Protein AF-A0A858XDT8-F1 (afdb_monomer_lite)

Foldseek 3Di:
DDPPPPVVVLCCVQQVVPDDLQQWAWEDEPVGIWIWGQDPVRDIDTDDDPDPVSRVVNVVVSVVVPHHYDYDDD

Radius of gyration: 12.61 Å; chains: 1; bounding box: 28×42×23 Å

Structure (mmCIF, N/CA/C/O backbone):
data_AF-A0A858XDT8-F1
#
_entry.id   AF-A0A858XDT8-F1
#
loop_
_atom_site.group_PDB
_atom_site.id
_atom_site.type_symbol
_atom_site.label_atom_id
_atom_site.label_alt_id
_atom_site.label_comp_id
_atom_site.label_asym_id
_atom_site.label_entity_id
_atom_site.label_seq_id
_atom_site.pdbx_PDB_ins_code
_atom_site.Cartn_x
_atom_site.Cartn_y
_atom_site.Cartn_z
_atom_site.occupancy
_atom_site.B_iso_or_equiv
_atom_site.auth_seq_id
_atom_site.auth_comp_id
_atom_site.auth_asym_id
_atom_site.auth_atom_id
_atom_site.pdbx_PDB_model_num
ATOM 1 N N . MET A 1 1 ? -1.566 28.073 -8.631 1.00 47.12 1 MET A N 1
ATOM 2 C CA . MET A 1 1 ? -2.523 27.324 -9.477 1.00 47.12 1 MET A CA 1
ATOM 3 C C . MET A 1 1 ? -1.664 26.420 -10.354 1.00 47.12 1 MET A C 1
ATOM 5 O O . MET A 1 1 ? -0.839 26.972 -11.058 1.00 47.12 1 MET A O 1
ATOM 9 N N . SER A 1 2 ? -1.624 25.092 -10.270 1.00 43.47 2 SER A N 1
ATOM 10 C CA . SER A 1 2 ? -2.594 24.093 -9.814 1.00 43.47 2 SER A CA 1
ATOM 11 C C . SER A 1 2 ? -1.817 22.830 -9.399 1.00 43.47 2 SER A C 1
ATOM 13 O O . SER A 1 2 ? -1.076 22.296 -10.215 1.00 43.47 2 SER A O 1
ATOM 15 N N . HIS A 1 3 ? -1.968 22.351 -8.160 1.00 45.34 3 HIS A N 1
ATOM 16 C CA . HIS A 1 3 ? -1.363 21.090 -7.683 1.00 45.34 3 HIS A CA 1
ATOM 17 C C . HIS A 1 3 ? -2.402 19.958 -7.584 1.00 45.34 3 HIS A C 1
ATOM 19 O O . HIS A 1 3 ? -2.305 19.091 -6.727 1.00 45.34 3 HIS A O 1
ATOM 25 N N . THR A 1 4 ? -3.438 19.973 -8.425 1.00 46.91 4 THR A N 1
ATOM 26 C CA . THR A 1 4 ? -4.602 19.082 -8.264 1.00 46.91 4 THR A CA 1
ATOM 27 C C . THR A 1 4 ? -4.596 17.844 -9.163 1.00 46.91 4 THR A C 1
ATOM 29 O O . THR A 1 4 ? -5.534 17.060 -9.104 1.00 46.91 4 THR A O 1
ATOM 32 N N . THR A 1 5 ? -3.562 17.628 -9.981 1.00 50.09 5 THR A N 1
ATOM 33 C CA . THR A 1 5 ? -3.537 16.537 -10.977 1.00 50.09 5 THR A CA 1
ATOM 34 C C . THR A 1 5 ? -2.817 15.262 -10.528 1.00 50.09 5 THR A C 1
ATOM 36 O O . THR A 1 5 ? -2.920 14.249 -11.214 1.00 50.09 5 THR A O 1
ATOM 39 N N . GLN A 1 6 ? -2.089 15.269 -9.406 1.00 52.84 6 GLN A N 1
ATOM 40 C CA . GLN A 1 6 ? -1.311 14.094 -8.978 1.00 52.84 6 GLN A CA 1
ATOM 41 C C . GLN A 1 6 ? -2.106 13.119 -8.103 1.00 52.84 6 GLN A C 1
ATOM 43 O O . GLN A 1 6 ? -1.986 11.908 -8.280 1.00 52.84 6 GLN A O 1
ATOM 48 N N . THR A 1 7 ? -2.963 13.626 -7.215 1.00 54.09 7 THR A N 1
ATOM 49 C CA . THR A 1 7 ? -3.760 12.807 -6.287 1.00 54.09 7 THR A CA 1
ATOM 50 C C . THR A 1 7 ? -4.708 11.869 -7.031 1.00 54.09 7 THR A C 1
ATOM 52 O O . THR A 1 7 ? -4.803 10.695 -6.697 1.00 54.09 7 THR A O 1
ATOM 55 N N . THR A 1 8 ? -5.324 12.343 -8.119 1.00 60.09 8 THR A N 1
ATOM 56 C CA . THR A 1 8 ? -6.211 11.524 -8.959 1.00 60.09 8 THR A CA 1
ATOM 57 C C . THR A 1 8 ? -5.467 10.378 -9.644 1.00 60.09 8 THR A C 1
ATOM 59 O O . THR A 1 8 ? -6.054 9.332 -9.878 1.00 60.09 8 THR A O 1
ATOM 62 N N . SER A 1 9 ? -4.177 10.541 -9.957 1.00 79.56 9 SER A N 1
ATOM 63 C CA . SER A 1 9 ? -3.377 9.498 -10.612 1.00 79.56 9 SER A CA 1
ATOM 64 C C . SER A 1 9 ? -3.008 8.367 -9.648 1.00 79.56 9 SER A C 1
ATOM 66 O O . SER A 1 9 ? -3.100 7.197 -10.011 1.00 79.56 9 SER A O 1
ATOM 68 N N . ILE A 1 10 ? -2.633 8.707 -8.411 1.00 86.88 10 ILE A N 1
ATOM 69 C CA . ILE A 1 10 ? -2.233 7.721 -7.397 1.00 86.88 10 ILE A CA 1
ATOM 70 C C . ILE A 1 10 ? -3.444 7.027 -6.782 1.00 86.88 10 ILE A C 1
ATOM 72 O O . ILE A 1 10 ? -3.417 5.811 -6.632 1.00 86.88 10 ILE A O 1
ATOM 76 N N . ASP A 1 11 ? -4.530 7.752 -6.509 1.00 86.62 11 ASP A N 1
ATOM 77 C CA . ASP A 1 11 ? -5.772 7.125 -6.047 1.00 86.62 11 ASP A CA 1
ATOM 78 C C . ASP A 1 11 ? -6.327 6.180 -7.122 1.00 86.62 11 ASP A C 1
ATOM 80 O O . ASP A 1 11 ? -6.772 5.081 -6.808 1.00 86.62 11 ASP A O 1
ATOM 84 N N . ASN A 1 12 ? -6.217 6.544 -8.406 1.00 85.56 12 ASN A N 1
ATOM 85 C CA . ASN A 1 12 ? -6.543 5.617 -9.486 1.00 85.56 12 ASN A CA 1
ATOM 86 C C . ASN A 1 12 ? -5.584 4.424 -9.514 1.00 85.56 12 ASN A C 1
ATOM 88 O O . ASN A 1 12 ? -6.052 3.306 -9.656 1.00 85.56 12 ASN A O 1
ATOM 92 N N . LEU A 1 13 ? -4.270 4.616 -9.364 1.00 84.75 13 LEU A N 1
ATOM 93 C CA . LEU A 1 13 ? -3.309 3.506 -9.309 1.00 84.75 13 LEU A CA 1
ATOM 94 C C . LEU A 1 13 ? -3.643 2.513 -8.184 1.00 84.75 13 LEU A C 1
ATOM 96 O O . LEU A 1 13 ? -3.576 1.308 -8.401 1.00 84.75 13 LEU A O 1
ATOM 100 N N . LEU A 1 14 ? -4.011 3.025 -7.009 1.00 86.06 14 LEU A N 1
ATOM 101 C CA . LEU A 1 14 ? -4.318 2.226 -5.828 1.00 86.06 14 LEU A CA 1
ATOM 102 C C . LEU A 1 14 ? -5.712 1.596 -5.890 1.00 86.06 14 LEU A C 1
ATOM 104 O O . LEU A 1 14 ? -5.878 0.479 -5.439 1.00 86.06 14 LEU A O 1
ATOM 108 N N . PHE A 1 15 ? -6.726 2.262 -6.440 1.00 86.12 15 PHE A N 1
ATOM 109 C CA . PHE A 1 15 ? -8.119 1.829 -6.255 1.00 86.12 15 PHE A CA 1
ATOM 110 C C . PHE A 1 15 ? -8.872 1.513 -7.558 1.00 86.12 15 PHE A C 1
ATOM 112 O O . PHE A 1 15 ? -10.079 1.264 -7.505 1.00 86.12 15 PHE A O 1
ATOM 119 N N . ARG A 1 16 ? -8.206 1.493 -8.730 1.00 78.44 16 ARG A N 1
ATOM 120 C CA . ARG A 1 16 ? -8.871 1.355 -10.050 1.00 78.44 16 ARG A CA 1
ATOM 121 C C . ARG A 1 16 ? -9.843 0.183 -10.147 1.00 78.44 16 ARG A C 1
ATOM 123 O O . ARG A 1 16 ? -10.888 0.317 -10.774 1.00 78.44 16 ARG A O 1
ATOM 130 N N . ASP A 1 17 ? -9.494 -0.945 -9.537 1.00 74.75 17 ASP A N 1
ATOM 131 C CA . ASP A 1 17 ? -10.217 -2.210 -9.692 1.00 74.75 17 ASP A CA 1
ATOM 132 C C . ASP A 1 17 ? -11.229 -2.457 -8.554 1.00 74.75 17 ASP A C 1
ATOM 134 O O . ASP A 1 17 ? -11.603 -3.591 -8.264 1.00 74.75 17 ASP A O 1
ATOM 138 N N . GLY A 1 18 ? -11.682 -1.388 -7.885 1.00 73.00 18 GLY A N 1
ATOM 139 C CA . GLY A 1 18 ? -12.644 -1.470 -6.779 1.00 73.00 18 GLY A CA 1
ATOM 140 C C . GLY A 1 18 ? -12.034 -1.953 -5.462 1.00 73.00 18 GLY A C 1
ATOM 141 O O . GLY A 1 18 ? -12.766 -2.253 -4.515 1.00 73.00 18 GLY A O 1
ATOM 142 N N . LEU A 1 19 ? -10.702 -2.013 -5.401 1.00 78.69 19 LEU A N 1
ATOM 143 C CA . LEU A 1 19 ? -9.944 -2.306 -4.193 1.00 78.69 19 LEU A CA 1
ATOM 144 C C . LEU A 1 19 ? -10.155 -1.186 -3.172 1.00 78.69 19 LEU A C 1
ATOM 146 O O . LEU A 1 19 ? -10.277 -0.010 -3.519 1.00 78.69 19 LEU A O 1
ATOM 150 N N . ARG A 1 20 ? -10.240 -1.563 -1.900 1.00 86.94 20 ARG A N 1
ATOM 151 C CA . ARG A 1 20 ? -10.526 -0.644 -0.800 1.00 86.94 20 ARG A CA 1
ATOM 152 C C . ARG A 1 20 ? -9.279 -0.455 0.038 1.00 86.94 20 ARG A C 1
ATOM 154 O O . ARG A 1 20 ? -8.437 -1.339 0.103 1.00 86.94 20 ARG A O 1
ATOM 161 N N . LEU A 1 21 ? -9.191 0.668 0.744 1.00 88.88 21 LEU A N 1
ATOM 162 C CA . LEU A 1 21 ? -8.082 0.946 1.661 1.00 88.88 21 LEU A CA 1
ATOM 163 C C . LEU A 1 21 ? -7.820 -0.203 2.653 1.00 88.88 21 LEU A C 1
ATOM 165 O O . LEU A 1 21 ? -6.670 -0.498 2.941 1.00 88.88 21 LEU A O 1
ATOM 169 N N . GLU A 1 22 ? -8.872 -0.873 3.133 1.00 90.81 22 GLU A N 1
ATOM 170 C CA . GLU A 1 22 ? -8.787 -2.023 4.050 1.00 90.81 22 GLU A CA 1
ATOM 171 C C . GLU A 1 22 ? -8.032 -3.230 3.471 1.00 90.81 22 GLU A C 1
ATOM 173 O O . GLU A 1 22 ? -7.559 -4.080 4.223 1.00 90.81 22 GLU A O 1
ATOM 178 N N . ASN A 1 23 ? -7.888 -3.294 2.147 1.00 91.75 23 ASN A N 1
ATOM 179 C CA . ASN A 1 23 ? -7.075 -4.296 1.477 1.00 91.75 23 ASN A CA 1
ATOM 180 C C . ASN A 1 23 ? -5.588 -3.934 1.484 1.00 91.75 23 ASN A C 1
ATOM 182 O O . ASN A 1 23 ? -4.781 -4.817 1.233 1.00 91.75 23 ASN A O 1
ATOM 186 N N . TYR A 1 24 ? -5.207 -2.684 1.750 1.00 93.88 24 TYR A N 1
ATOM 187 C CA . TYR A 1 24 ? -3.821 -2.230 1.663 1.00 93.88 24 TYR A CA 1
ATOM 188 C C . TYR A 1 24 ? -3.132 -2.208 3.019 1.00 93.88 24 TYR A C 1
ATOM 190 O O . TYR A 1 24 ? -3.721 -1.871 4.045 1.00 93.88 24 TYR A O 1
ATOM 198 N N . TYR A 1 25 ? -1.840 -2.508 3.005 1.00 94.81 25 TYR A N 1
ATOM 199 C CA . TYR A 1 25 ? -0.940 -2.268 4.122 1.00 94.81 25 TYR A CA 1
ATOM 200 C C . TYR A 1 25 ? 0.449 -1.921 3.596 1.00 94.81 25 TYR A C 1
ATOM 202 O O . TYR A 1 25 ? 0.788 -2.211 2.450 1.00 94.81 25 TYR A O 1
ATOM 210 N N . ILE A 1 26 ? 1.250 -1.271 4.431 1.00 95.06 26 ILE A N 1
ATOM 211 C CA . ILE A 1 26 ? 2.635 -0.940 4.104 1.00 95.06 26 ILE A CA 1
ATOM 212 C C . ILE A 1 26 ? 3.529 -1.907 4.856 1.00 95.06 26 ILE A C 1
ATOM 214 O O . ILE A 1 26 ? 3.498 -1.951 6.089 1.00 95.06 26 ILE A O 1
ATOM 218 N N . GLU A 1 27 ? 4.336 -2.665 4.131 1.00 93.69 27 GLU A N 1
ATOM 219 C CA . GLU A 1 27 ? 5.371 -3.488 4.730 1.00 93.69 27 GLU A CA 1
ATOM 220 C C . GLU A 1 27 ? 6.669 -2.690 4.831 1.00 93.69 27 GLU A C 1
ATOM 222 O O . GLU A 1 27 ? 7.283 -2.324 3.832 1.00 93.69 27 GLU A O 1
ATOM 227 N N . ARG A 1 28 ? 7.089 -2.407 6.065 1.00 91.88 28 ARG A N 1
ATOM 228 C CA . ARG A 1 28 ? 8.346 -1.720 6.356 1.00 91.88 28 ARG A CA 1
ATOM 229 C C . ARG A 1 28 ? 9.431 -2.737 6.665 1.00 91.88 28 ARG A C 1
ATOM 231 O O . ARG A 1 28 ? 9.359 -3.445 7.677 1.00 91.88 28 ARG A O 1
ATOM 238 N N . THR A 1 29 ? 10.456 -2.754 5.825 1.00 88.31 29 THR A N 1
ATOM 239 C CA . THR A 1 29 ? 11.638 -3.611 5.958 1.00 88.31 29 THR A CA 1
ATOM 240 C C . THR A 1 29 ? 12.891 -2.772 6.224 1.00 88.31 29 THR A C 1
ATOM 242 O O . THR A 1 29 ? 12.849 -1.542 6.224 1.00 88.31 29 THR A O 1
ATOM 245 N N . LEU A 1 30 ? 14.036 -3.428 6.438 1.00 86.38 30 LEU A N 1
ATOM 246 C CA . LEU A 1 30 ? 15.331 -2.739 6.516 1.00 86.38 30 LEU A CA 1
ATOM 247 C C . LEU A 1 30 ? 15.785 -2.160 5.167 1.00 86.38 30 LEU A C 1
ATOM 249 O O . LEU A 1 30 ? 16.629 -1.268 5.144 1.00 86.38 30 LEU A O 1
ATOM 253 N N . PHE A 1 31 ? 15.245 -2.675 4.062 1.00 83.94 31 PHE A N 1
ATOM 254 C CA . PHE A 1 31 ? 15.658 -2.326 2.703 1.00 83.94 31 PHE A CA 1
ATOM 255 C C . PHE A 1 31 ? 14.718 -1.319 2.035 1.00 83.94 31 PHE A C 1
ATOM 257 O O . PHE A 1 31 ? 15.049 -0.787 0.979 1.00 83.94 31 PHE A O 1
ATOM 264 N N . GLY A 1 32 ? 13.565 -1.045 2.645 1.00 84.31 32 GLY A N 1
ATOM 265 C CA . GLY A 1 32 ? 12.572 -0.121 2.117 1.00 84.31 32 GLY A CA 1
ATOM 266 C C . GLY A 1 32 ? 11.156 -0.425 2.587 1.00 84.31 32 GLY A C 1
ATOM 267 O O . GLY A 1 32 ? 10.902 -1.428 3.265 1.00 84.31 32 GLY A O 1
ATOM 268 N N . ASP A 1 33 ? 10.254 0.470 2.199 1.00 89.88 33 ASP A N 1
ATOM 269 C CA . ASP A 1 33 ? 8.816 0.338 2.388 1.00 89.88 33 ASP A CA 1
ATOM 270 C C . ASP A 1 33 ? 8.175 -0.177 1.096 1.00 89.88 33 ASP A C 1
ATOM 272 O O . ASP A 1 33 ? 8.465 0.319 0.003 1.00 89.88 33 ASP A O 1
ATOM 276 N N . PHE A 1 34 ? 7.283 -1.150 1.238 1.00 90.50 34 PHE A N 1
ATOM 277 C CA . PHE A 1 34 ? 6.550 -1.765 0.141 1.00 90.50 34 PHE A CA 1
ATOM 278 C C . PHE A 1 34 ? 5.054 -1.555 0.331 1.00 90.50 34 PHE A C 1
ATOM 280 O O . PHE A 1 34 ? 4.533 -1.641 1.446 1.00 90.50 34 PHE A O 1
ATOM 287 N N . VAL A 1 35 ? 4.357 -1.279 -0.768 1.00 92.69 35 VAL A N 1
ATOM 288 C CA . VAL A 1 35 ? 2.897 -1.307 -0.797 1.00 92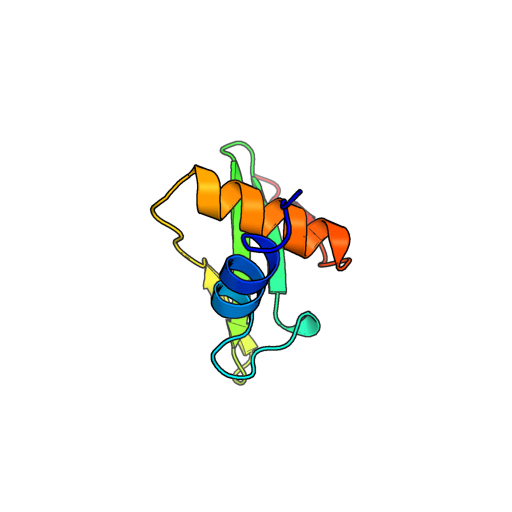.69 35 VAL A CA 1
ATOM 289 C C . VAL A 1 35 ? 2.467 -2.750 -0.991 1.00 92.69 35 VAL A C 1
ATOM 291 O O . VAL A 1 35 ? 2.830 -3.370 -1.985 1.00 92.69 35 VAL A O 1
ATOM 294 N N . CYS A 1 36 ? 1.664 -3.271 -0.078 1.00 92.88 36 CYS A N 1
ATOM 295 C CA . CYS A 1 36 ? 1.109 -4.611 -0.174 1.00 92.88 36 CYS A CA 1
ATOM 296 C C . CYS A 1 36 ? -0.416 -4.530 -0.211 1.00 92.88 36 CYS A C 1
ATOM 298 O O . CYS A 1 36 ? -1.018 -3.604 0.345 1.00 92.88 36 CYS A O 1
ATOM 300 N N . PHE A 1 37 ? -1.051 -5.515 -0.840 1.00 91.50 37 PHE A N 1
ATOM 301 C CA . PHE A 1 37 ? -2.501 -5.650 -0.816 1.00 91.50 37 PHE A CA 1
ATOM 302 C C . PHE A 1 37 ? -2.950 -7.082 -0.518 1.00 91.50 37 PHE A C 1
ATOM 304 O O . PHE A 1 37 ? -2.245 -8.056 -0.787 1.00 91.50 37 PHE A O 1
ATOM 311 N N . ILE A 1 38 ? -4.142 -7.197 0.058 1.00 91.06 38 ILE A N 1
ATOM 312 C CA . ILE A 1 38 ? -4.820 -8.445 0.387 1.00 91.06 38 ILE A CA 1
ATOM 313 C C . ILE A 1 38 ? -5.957 -8.634 -0.613 1.00 91.06 38 ILE A C 1
ATOM 315 O O . ILE A 1 38 ? -6.916 -7.854 -0.631 1.00 91.06 38 ILE A O 1
ATOM 319 N N . GLY A 1 39 ? -5.838 -9.665 -1.447 1.00 87.69 39 GLY A N 1
ATOM 320 C CA . GLY A 1 39 ? -6.865 -10.072 -2.397 1.00 87.69 39 GLY A CA 1
ATOM 321 C C . GLY A 1 39 ? -8.151 -10.527 -1.705 1.00 87.69 39 GLY A C 1
ATOM 322 O O . GLY A 1 39 ? -8.189 -10.793 -0.503 1.00 87.69 39 GLY A O 1
ATOM 323 N N . SER A 1 40 ? -9.232 -10.646 -2.475 1.00 84.69 40 SER A N 1
ATOM 324 C CA . SER A 1 40 ? -10.538 -11.093 -1.966 1.00 84.69 40 SER A CA 1
ATOM 325 C C . SER A 1 40 ? -10.533 -12.525 -1.416 1.00 84.69 40 SER A C 1
ATOM 327 O O . SER A 1 40 ? -11.417 -12.895 -0.651 1.00 84.69 40 SER A O 1
ATOM 329 N N . ASP A 1 41 ? -9.554 -13.331 -1.817 1.00 88.44 41 ASP A N 1
ATOM 330 C CA . ASP A 1 41 ? -9.293 -14.690 -1.338 1.00 88.44 41 ASP A CA 1
ATOM 331 C C . ASP A 1 41 ? -8.410 -14.729 -0.074 1.00 88.44 41 ASP A C 1
ATOM 333 O O . ASP A 1 41 ? -8.124 -15.805 0.452 1.00 88.44 41 ASP A O 1
ATOM 337 N N . GLY A 1 42 ? -7.984 -13.566 0.430 1.00 88.00 42 GLY A N 1
ATOM 338 C CA . GLY A 1 42 ? -7.080 -13.436 1.570 1.00 88.00 42 GLY A CA 1
ATOM 339 C C . GLY A 1 42 ? -5.600 -13.606 1.221 1.00 88.00 42 GLY A C 1
ATOM 340 O O . GLY A 1 42 ? -4.760 -13.535 2.123 1.00 88.00 42 GLY A O 1
ATOM 341 N N . ALA A 1 43 ? -5.254 -13.812 -0.054 1.00 89.12 43 ALA A N 1
ATOM 342 C CA . ALA A 1 43 ? -3.865 -13.881 -0.484 1.00 89.12 43 ALA A CA 1
ATOM 343 C C . ALA A 1 43 ? -3.203 -12.497 -0.408 1.00 89.12 43 ALA A C 1
ATOM 345 O O . ALA A 1 43 ? -3.834 -11.470 -0.657 1.00 89.12 43 ALA A O 1
ATOM 346 N N . LYS A 1 44 ? -1.922 -12.472 -0.034 1.00 91.38 44 LYS A N 1
ATOM 347 C CA . LYS A 1 44 ? -1.127 -11.249 0.106 1.00 91.38 44 LYS A CA 1
ATOM 348 C C . LYS A 1 44 ? -0.209 -11.095 -1.092 1.00 91.38 44 LYS A C 1
ATOM 350 O O . LYS A 1 44 ? 0.432 -12.064 -1.495 1.00 91.38 44 LYS A O 1
ATOM 355 N N . PHE A 1 45 ? -0.122 -9.880 -1.608 1.00 90.12 45 PHE A N 1
ATOM 356 C CA . PHE A 1 45 ? 0.687 -9.558 -2.771 1.00 90.12 45 PHE A CA 1
ATOM 357 C C . PHE A 1 45 ? 1.426 -8.244 -2.556 1.00 90.12 45 PHE A C 1
ATOM 359 O O . PHE A 1 45 ? 0.856 -7.285 -2.031 1.00 90.12 45 PHE A O 1
ATOM 366 N N . ASP A 1 46 ? 2.662 -8.189 -3.037 1.00 89.50 46 ASP A N 1
ATOM 367 C CA . ASP A 1 46 ? 3.424 -6.950 -3.111 1.00 89.50 46 ASP A CA 1
ATOM 368 C C . ASP A 1 46 ? 3.063 -6.219 -4.401 1.00 89.50 46 ASP A C 1
ATOM 370 O O . ASP A 1 46 ? 3.109 -6.779 -5.502 1.00 89.50 46 ASP A O 1
ATOM 374 N N . LEU A 1 47 ? 2.690 -4.952 -4.272 1.00 88.25 47 LEU A N 1
ATOM 375 C CA . LEU A 1 47 ? 2.416 -4.096 -5.409 1.00 88.25 47 LEU A CA 1
ATOM 376 C C . LEU A 1 47 ? 3.743 -3.544 -5.933 1.00 88.25 47 LEU A C 1
ATOM 378 O O . LEU A 1 47 ? 4.314 -2.601 -5.387 1.00 88.25 47 LEU A O 1
ATOM 382 N N . LEU A 1 48 ? 4.232 -4.146 -7.014 1.00 85.75 48 LEU A N 1
ATOM 383 C CA . LEU A 1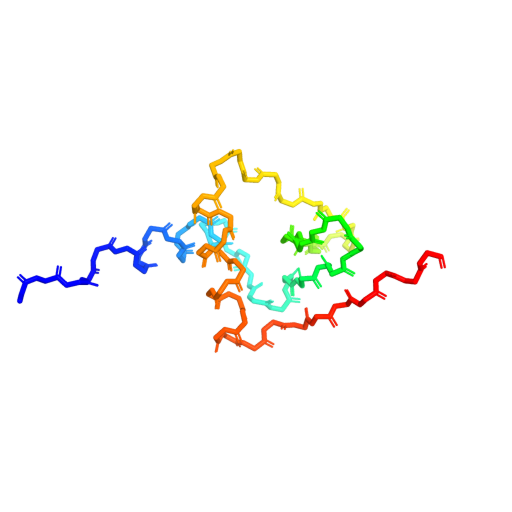 48 ? 5.441 -3.695 -7.693 1.00 85.75 48 LEU A CA 1
ATOM 384 C C . LEU A 1 48 ? 5.151 -2.414 -8.482 1.00 85.75 48 LEU A C 1
ATOM 386 O O . LEU A 1 48 ? 4.556 -2.447 -9.559 1.00 85.75 48 LEU A O 1
ATOM 390 N N . ILE A 1 49 ? 5.586 -1.278 -7.940 1.00 85.19 49 ILE A N 1
ATOM 391 C CA . ILE A 1 49 ? 5.549 0.019 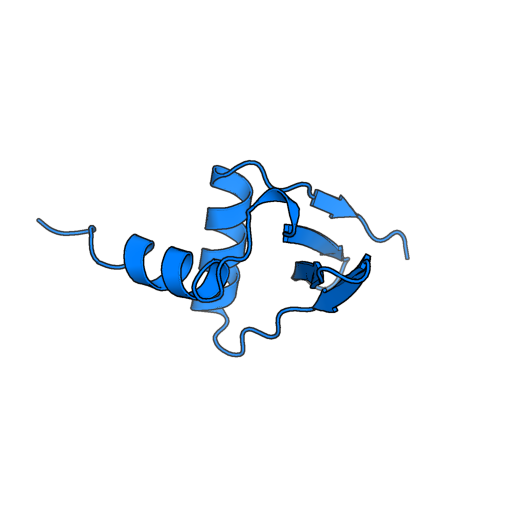-8.617 1.00 85.19 49 ILE A CA 1
ATOM 392 C C . ILE A 1 49 ? 6.975 0.336 -9.088 1.00 85.19 49 ILE A C 1
ATOM 394 O O . ILE A 1 49 ? 7.821 0.724 -8.289 1.00 85.19 49 ILE A O 1
ATOM 398 N N . GLU A 1 50 ? 7.247 0.146 -10.384 1.00 82.12 50 GLU A N 1
ATOM 399 C CA . GLU A 1 50 ? 8.597 0.287 -10.973 1.00 82.12 50 GLU A CA 1
ATOM 400 C C . GLU A 1 50 ? 9.166 1.712 -10.880 1.00 82.12 50 GLU A C 1
ATOM 402 O O . GLU A 1 50 ? 10.377 1.911 -10.801 1.00 82.12 50 GLU A O 1
ATOM 407 N N . ASP A 1 51 ? 8.291 2.715 -10.897 1.00 86.44 51 ASP A N 1
ATOM 408 C CA . ASP A 1 51 ? 8.662 4.120 -10.765 1.00 86.44 51 ASP A CA 1
ATOM 409 C C . ASP A 1 51 ? 8.797 4.473 -9.278 1.00 86.44 51 ASP A C 1
ATOM 411 O O . ASP A 1 51 ? 7.808 4.504 -8.539 1.00 86.44 51 ASP A O 1
ATOM 415 N N . SER A 1 52 ? 10.028 4.748 -8.837 1.00 85.75 52 SER A N 1
ATOM 416 C CA . SER A 1 52 ? 10.332 5.025 -7.430 1.00 85.75 52 SER A CA 1
ATOM 417 C C . SER A 1 52 ? 9.564 6.230 -6.886 1.00 85.75 52 SER A C 1
ATOM 419 O O . SER A 1 52 ? 9.096 6.191 -5.750 1.00 85.75 52 SER A O 1
ATOM 421 N N . GLN A 1 53 ? 9.361 7.270 -7.701 1.00 88.19 53 GLN A N 1
ATOM 422 C CA . GLN A 1 53 ? 8.607 8.455 -7.302 1.00 88.19 53 GLN A CA 1
ATOM 423 C C . GLN A 1 53 ? 7.127 8.112 -7.102 1.00 88.19 53 GLN A C 1
ATOM 425 O O . GLN A 1 53 ? 6.515 8.542 -6.126 1.00 88.19 53 GLN A O 1
ATOM 430 N N . ARG A 1 54 ? 6.537 7.301 -7.987 1.00 88.31 54 ARG A N 1
ATOM 431 C CA . ARG A 1 54 ? 5.156 6.826 -7.820 1.00 88.31 54 ARG A CA 1
ATOM 432 C C . ARG A 1 54 ? 5.009 5.902 -6.620 1.00 88.31 54 ARG A C 1
ATOM 434 O O . ARG A 1 54 ? 3.978 5.973 -5.958 1.00 88.31 54 ARG A O 1
ATOM 441 N N . ASN A 1 55 ? 6.007 5.068 -6.334 1.00 88.94 55 ASN A N 1
ATOM 442 C CA . ASN A 1 55 ? 5.989 4.198 -5.162 1.00 88.94 55 ASN A CA 1
ATOM 443 C C . ASN A 1 55 ? 5.983 5.022 -3.867 1.00 88.94 55 ASN A C 1
ATOM 445 O O . ASN A 1 55 ? 5.118 4.835 -3.016 1.00 88.94 55 ASN A O 1
ATOM 449 N N . GLU A 1 56 ? 6.879 6.005 -3.755 1.00 90.94 56 GLU A N 1
ATOM 450 C CA . GLU A 1 56 ? 6.912 6.930 -2.615 1.00 90.94 56 GLU A CA 1
ATOM 451 C C . GLU A 1 56 ? 5.590 7.688 -2.456 1.00 90.94 56 GLU A C 1
ATOM 453 O O . GLU A 1 56 ? 5.062 7.804 -1.349 1.00 90.94 56 GLU A O 1
ATOM 458 N N . MET A 1 57 ? 5.010 8.155 -3.564 1.00 91.75 57 MET A N 1
ATOM 459 C CA . MET A 1 57 ? 3.704 8.809 -3.555 1.00 91.75 57 MET A CA 1
ATOM 460 C C . MET A 1 57 ? 2.568 7.876 -3.118 1.00 91.75 57 MET A C 1
ATOM 462 O O . MET A 1 57 ? 1.680 8.309 -2.386 1.00 91.75 57 MET A O 1
ATOM 466 N N . ALA A 1 58 ? 2.577 6.613 -3.548 1.00 91.94 58 ALA A N 1
ATOM 467 C CA . ALA A 1 58 ? 1.590 5.614 -3.148 1.00 91.94 58 ALA A CA 1
ATOM 468 C C . ALA A 1 58 ? 1.689 5.300 -1.649 1.00 91.94 58 ALA A C 1
ATOM 470 O O . ALA A 1 58 ? 0.672 5.279 -0.958 1.00 91.94 58 ALA A O 1
ATOM 471 N N . ILE A 1 59 ? 2.907 5.146 -1.126 1.00 93.44 59 ILE A N 1
ATOM 472 C CA . ILE A 1 59 ? 3.161 4.950 0.306 1.00 93.44 59 ILE A CA 1
ATOM 473 C C .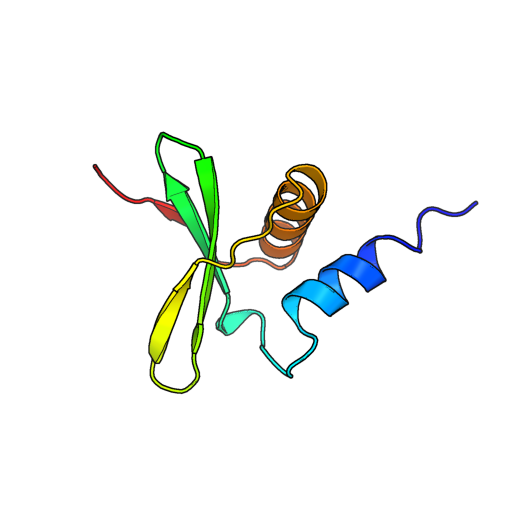 ILE A 1 59 ? 2.681 6.165 1.101 1.00 93.44 59 ILE A C 1
ATOM 475 O O . ILE A 1 59 ? 1.918 6.007 2.053 1.00 93.44 59 ILE A O 1
ATOM 479 N N . ALA A 1 60 ? 3.077 7.377 0.700 1.00 93.69 60 ALA A N 1
ATOM 480 C CA . ALA A 1 60 ? 2.646 8.608 1.356 1.00 93.69 60 ALA A CA 1
ATOM 481 C C . ALA A 1 60 ? 1.117 8.720 1.371 1.00 93.69 60 ALA A C 1
ATOM 483 O O . ALA A 1 60 ? 0.526 9.002 2.412 1.00 93.69 60 ALA A O 1
ATOM 484 N N . ARG A 1 61 ? 0.470 8.408 0.245 1.00 92.56 61 ARG A N 1
ATOM 485 C CA . ARG A 1 61 ? -0.985 8.441 0.132 1.00 92.56 61 ARG A CA 1
ATOM 486 C C . ARG A 1 61 ? -1.670 7.415 1.032 1.00 92.56 61 ARG A C 1
ATOM 488 O O . ARG A 1 61 ? -2.645 7.744 1.699 1.00 92.56 61 ARG A O 1
ATOM 495 N N . LEU A 1 62 ? -1.162 6.188 1.097 1.00 93.75 62 LEU A N 1
ATOM 496 C CA . LEU A 1 62 ? -1.692 5.158 1.991 1.00 93.75 62 LEU A CA 1
ATOM 497 C C . LEU A 1 62 ? -1.516 5.538 3.467 1.00 93.75 62 LEU A C 1
ATOM 499 O O . LEU A 1 62 ? -2.436 5.332 4.256 1.00 93.75 62 LEU A O 1
ATOM 503 N N . LEU A 1 63 ? -0.390 6.156 3.837 1.00 93.75 63 LEU A N 1
ATOM 504 C CA . LEU A 1 63 ? -0.178 6.691 5.186 1.00 93.75 63 LEU A CA 1
ATOM 505 C C . LEU A 1 63 ? -1.172 7.809 5.526 1.00 93.75 63 LEU A C 1
ATOM 507 O O . LEU A 1 63 ? -1.743 7.788 6.613 1.00 93.75 63 LEU A O 1
ATOM 511 N N . GLU A 1 64 ? -1.412 8.752 4.609 1.00 94.50 64 GLU A N 1
ATOM 512 C CA . GLU A 1 64 ? -2.419 9.813 4.783 1.00 94.50 64 GLU A CA 1
ATOM 513 C C . GLU A 1 64 ? -3.823 9.249 5.014 1.00 94.50 64 GLU A C 1
ATOM 515 O O . GLU A 1 64 ? -4.590 9.784 5.814 1.00 94.50 64 GLU A O 1
ATOM 520 N N . LEU A 1 65 ? -4.159 8.167 4.311 1.00 91.62 65 LEU A N 1
ATOM 521 C CA . LEU A 1 65 ? -5.450 7.496 4.421 1.00 91.62 65 LEU A CA 1
ATOM 522 C C . LEU A 1 65 ? -5.559 6.609 5.673 1.00 91.62 65 LEU A C 1
ATOM 524 O O . LEU A 1 65 ? -6.659 6.187 6.019 1.00 91.62 65 LEU A O 1
ATOM 528 N N . GLY A 1 66 ? -4.453 6.360 6.379 1.00 94.00 66 GLY A N 1
ATOM 529 C CA . GLY A 1 66 ? -4.423 5.554 7.600 1.00 94.00 66 GLY A CA 1
ATOM 530 C C . GLY A 1 66 ? -4.233 4.056 7.361 1.00 94.00 66 GLY A C 1
ATOM 531 O O . GLY A 1 66 ? -4.655 3.251 8.192 1.00 94.00 66 GLY A O 1
ATOM 532 N N . ALA A 1 67 ? -3.609 3.665 6.247 1.00 93.62 67 ALA A N 1
ATOM 533 C CA . ALA A 1 67 ? -3.256 2.273 6.000 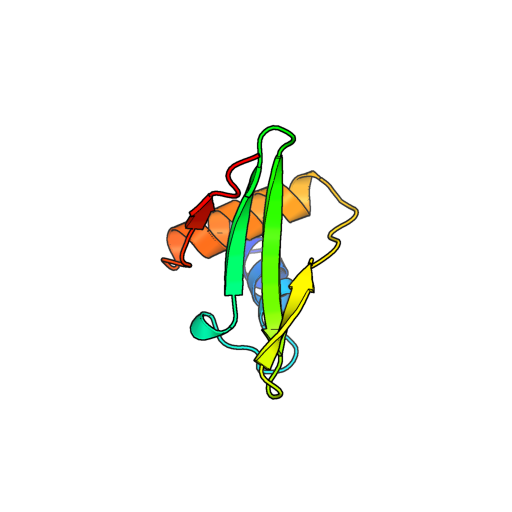1.00 93.62 67 ALA A CA 1
ATOM 534 C C . ALA A 1 67 ? -2.333 1.732 7.113 1.00 93.62 67 ALA A C 1
ATOM 536 O O . ALA A 1 67 ? -1.426 2.435 7.577 1.00 93.62 67 ALA A O 1
ATOM 537 N N . PRO A 1 68 ? -2.528 0.479 7.550 1.00 94.44 68 PRO A N 1
ATOM 538 C CA . PRO A 1 68 ? -1.689 -0.132 8.568 1.00 94.44 68 PRO A CA 1
ATOM 539 C C . PRO A 1 68 ? -0.250 -0.311 8.074 1.00 94.44 68 PRO A C 1
ATOM 541 O O . PRO A 1 68 ? -0.009 -0.717 6.938 1.00 94.44 68 PRO A O 1
ATOM 544 N N . VAL A 1 69 ? 0.713 -0.062 8.964 1.00 94.75 69 VAL A N 1
ATOM 545 C CA . VAL A 1 69 ? 2.139 -0.306 8.714 1.00 94.75 69 VAL A CA 1
ATOM 546 C C . VAL A 1 69 ? 2.575 -1.540 9.491 1.00 94.75 69 VAL A C 1
ATOM 548 O O . VAL A 1 69 ? 2.538 -1.560 10.723 1.00 94.75 69 VAL A O 1
ATOM 551 N N . VAL A 1 70 ? 3.019 -2.564 8.774 1.00 92.81 70 VAL A N 1
ATOM 552 C CA . VAL A 1 70 ? 3.523 -3.817 9.333 1.00 92.81 70 VAL A CA 1
ATOM 553 C C . VAL A 1 70 ? 5.043 -3.796 9.263 1.00 92.81 70 VAL A C 1
ATOM 555 O O . VAL A 1 70 ? 5.623 -3.551 8.212 1.00 92.81 70 VAL A O 1
ATOM 558 N N . LYS A 1 71 ? 5.710 -4.036 10.395 1.00 88.50 71 LYS A N 1
ATOM 559 C CA . LYS A 1 71 ? 7.171 -4.167 10.426 1.00 88.50 71 LYS A CA 1
ATOM 560 C C . LYS A 1 71 ? 7.550 -5.633 10.304 1.00 88.50 71 LYS A C 1
ATOM 562 O O . LYS A 1 71 ? 7.272 -6.404 11.226 1.00 88.50 71 LYS A O 1
ATOM 567 N N . CYS A 1 72 ? 8.238 -5.989 9.228 1.00 77.00 72 CYS A N 1
ATOM 568 C CA . CYS A 1 72 ? 8.876 -7.294 9.128 1.00 77.00 72 CYS A CA 1
ATOM 569 C C . CYS A 1 72 ? 10.104 -7.314 10.043 1.00 77.00 72 CYS A C 1
ATOM 571 O O . CYS A 1 72 ? 11.046 -6.539 9.873 1.00 77.00 72 CYS A O 1
ATOM 573 N N . ARG A 1 73 ? 10.059 -8.168 11.072 1.00 63.66 73 ARG A N 1
ATOM 574 C CA . ARG A 1 73 ? 11.239 -8.478 11.881 1.00 63.66 73 ARG A CA 1
ATOM 575 C C . ARG A 1 73 ? 12.053 -9.496 11.094 1.00 63.66 73 ARG A C 1
ATOM 577 O O . ARG A 1 73 ? 11.564 -10.599 10.862 1.00 63.66 73 ARG A O 1
ATOM 584 N N . VAL A 1 74 ? 13.232 -9.071 10.653 1.00 57.53 74 VAL A N 1
ATOM 585 C CA . VAL A 1 74 ? 14.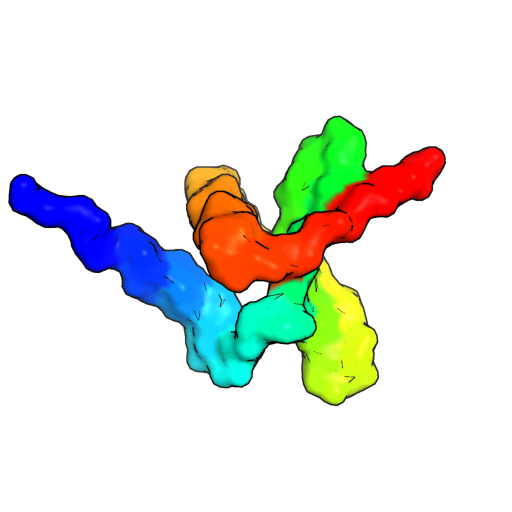289 -9.975 10.185 1.00 57.53 74 VAL A CA 1
ATOM 586 C C . VAL A 1 74 ? 14.762 -10.883 11.312 1.00 57.53 74 VAL A C 1
ATOM 588 O O . VAL A 1 74 ? 14.701 -10.439 12.486 1.00 57.53 74 VAL A O 1
#

Secondary structure (DSSP, 8-state):
----SSHHHHHHHHHTTS--GGGEEEEE-SS-EEEEEE-TTS-EEE---SSHHHHHHHHHHHHHHT--EEE---

pLDDT: mean 83.67, std 13.51, range [43.47, 95.06]

Sequence (74 aa):
MSHTTQTTSIDNLLFRDGLRLENYYIERTLFGDFVCFIGSDGAKFDLLIEDSQRNEMAIARLLELGAPVVKCRV